Protein AF-A0A848FJ81-F1 (afdb_monomer_lite)

Secondary structure (DSSP, 8-state):
----------------------PPPPPPPPPEEEEEEEEE-TT-S--TT-----EEEEEEEES-SHHHHHS-HHHHHHHHHHHHGGGEEEEEEEEEPTT-EEEEEEEEPTT--EEEEEE--S--TT-B-EEEEE--TT-EEEEEEEEETTEEEEEEEEPPPPP-----

pLDDT: mean 89.61, std 16.48, range [40.06, 98.88]

Radius of gyration: 30.23 Å; chains: 1; bounding box: 93×39×97 Å

Structure (mmCIF, N/CA/C/O backbone):
data_AF-A0A848FJ81-F1
#
_entry.id   AF-A0A848FJ81-F1
#
loop_
_atom_site.group_PDB
_atom_site.id
_atom_site.type_symbol
_atom_site.label_atom_id
_atom_site.label_alt_id
_atom_site.label_comp_id
_atom_site.label_asym_id
_atom_site.label_entity_id
_atom_site.label_seq_id
_atom_site.pdbx_PDB_ins_code
_atom_site.Cartn_x
_atom_site.Cartn_y
_atom_site.Cartn_z
_atom_site.occupancy
_atom_site.B_iso_or_equiv
_atom_site.auth_seq_id
_atom_site.auth_comp_id
_atom_site.auth_asym_id
_atom_site.auth_atom_id
_atom_site.pdbx_PDB_model_num
ATOM 1 N N . MET A 1 1 ? -76.712 3.991 75.801 1.00 41.59 1 MET A N 1
ATOM 2 C CA . MET A 1 1 ? -75.840 2.800 75.760 1.00 41.59 1 MET A CA 1
ATOM 3 C C . MET A 1 1 ? -74.974 2.909 74.513 1.00 41.59 1 MET A C 1
ATOM 5 O O . MET A 1 1 ? -75.552 2.999 73.444 1.00 41.59 1 MET A O 1
ATOM 9 N N . VAL A 1 2 ? -73.646 2.978 74.722 1.00 42.09 2 VAL A N 1
ATOM 10 C CA . VAL A 1 2 ? -72.499 2.704 73.810 1.00 42.09 2 VAL A CA 1
ATOM 11 C C . VAL A 1 2 ? -72.537 3.304 72.388 1.00 42.09 2 VAL A C 1
ATOM 13 O O . VAL A 1 2 ? -73.340 2.892 71.569 1.00 42.09 2 VAL A O 1
ATOM 16 N N . SER A 1 3 ? -71.797 4.376 72.069 1.00 47.94 3 SER A N 1
ATOM 17 C CA . SER A 1 3 ? -70.325 4.564 71.957 1.00 47.94 3 SER A CA 1
ATOM 18 C C . SER A 1 3 ? -69.670 3.893 70.742 1.00 47.94 3 SER A C 1
ATOM 20 O O . SER A 1 3 ? -69.870 2.703 70.523 1.00 47.94 3 SER A O 1
ATOM 22 N N . ASN A 1 4 ? -68.809 4.690 70.080 1.00 40.06 4 ASN A N 1
ATOM 23 C CA . ASN A 1 4 ? -67.624 4.396 69.240 1.00 40.06 4 ASN A CA 1
ATOM 24 C C . ASN A 1 4 ? -67.775 5.021 67.835 1.00 40.06 4 ASN A C 1
ATOM 26 O O . ASN A 1 4 ? -68.675 4.655 67.096 1.00 40.06 4 ASN A O 1
ATOM 30 N N . GLY A 1 5 ? -67.000 6.013 67.385 1.00 52.31 5 GLY A N 1
ATOM 31 C CA . GLY A 1 5 ? -65.623 6.390 67.711 1.00 52.31 5 GLY A CA 1
ATOM 32 C C . GLY A 1 5 ? -64.697 5.848 66.620 1.00 52.31 5 GLY A C 1
ATOM 33 O O . GLY A 1 5 ? -64.272 4.703 66.720 1.00 52.31 5 GLY A O 1
ATOM 34 N N . VAL A 1 6 ? -64.405 6.639 65.578 1.00 57.56 6 VAL A N 1
ATOM 35 C CA . VAL A 1 6 ? -63.441 6.267 64.525 1.00 57.56 6 VAL A CA 1
ATOM 36 C C . VAL A 1 6 ? -62.508 7.451 64.260 1.00 57.56 6 VAL A C 1
ATOM 38 O O . VAL A 1 6 ? -62.955 8.549 63.940 1.00 57.56 6 VAL A O 1
ATOM 41 N N . ALA A 1 7 ? -61.216 7.223 64.492 1.00 54.00 7 ALA A N 1
ATOM 42 C CA . ALA A 1 7 ? -60.127 8.197 64.441 1.00 54.00 7 ALA A CA 1
ATOM 43 C C . ALA A 1 7 ? -59.659 8.498 62.998 1.00 54.00 7 ALA A C 1
ATOM 45 O O . ALA A 1 7 ? -59.859 7.664 62.112 1.00 54.00 7 ALA A O 1
ATOM 46 N N . PRO A 1 8 ? -58.988 9.640 62.743 1.00 52.38 8 PRO A N 1
ATOM 47 C CA . PRO A 1 8 ? -58.423 9.941 61.434 1.00 52.38 8 PRO A CA 1
ATOM 48 C C . PRO A 1 8 ? -57.070 9.234 61.258 1.00 52.38 8 PRO A C 1
ATOM 50 O O . PRO A 1 8 ? -56.185 9.324 62.108 1.00 52.38 8 PRO A O 1
ATOM 53 N N . VAL A 1 9 ? -56.896 8.534 60.138 1.00 54.88 9 VAL A N 1
ATOM 54 C CA . VAL A 1 9 ? -55.617 7.928 59.747 1.00 54.88 9 VAL A CA 1
ATOM 55 C C . VAL A 1 9 ? -54.762 9.004 59.077 1.00 54.88 9 VAL A C 1
ATOM 57 O O . VAL A 1 9 ? -55.069 9.458 57.977 1.00 54.88 9 VAL A O 1
ATOM 60 N N . VAL A 1 10 ? -53.688 9.428 59.743 1.00 53.62 10 VAL A N 1
ATOM 61 C CA . VAL A 1 10 ? -52.668 10.314 59.168 1.00 53.62 10 VAL A CA 1
ATOM 62 C C . VAL A 1 10 ? -51.698 9.461 58.349 1.00 53.62 10 VAL A C 1
ATOM 64 O O . VAL A 1 10 ? -50.900 8.707 58.902 1.00 53.62 10 VAL A O 1
ATOM 67 N N . ALA A 1 11 ? -51.775 9.566 57.022 1.00 54.94 11 ALA A N 1
ATOM 68 C CA . ALA A 1 11 ? -50.852 8.908 56.103 1.00 54.94 11 ALA A CA 1
ATOM 69 C C . ALA A 1 11 ? -49.556 9.730 55.970 1.00 54.94 11 ALA A C 1
ATOM 71 O O . ALA A 1 11 ? -49.509 10.741 55.270 1.00 54.94 11 ALA A O 1
ATOM 72 N N . VAL A 1 12 ? -48.490 9.298 56.647 1.00 55.59 12 VAL A N 1
ATOM 73 C CA . VAL A 1 12 ? -47.144 9.866 56.488 1.00 55.59 12 VAL A CA 1
ATOM 74 C C . VAL A 1 12 ? -46.527 9.306 55.206 1.00 55.59 12 VAL A C 1
ATOM 76 O O . VAL A 1 12 ? -46.153 8.138 55.138 1.00 55.59 12 VAL A O 1
ATOM 79 N N . SER A 1 13 ? -46.437 10.142 54.172 1.00 58.56 13 SER A N 1
ATOM 80 C CA . SER A 1 13 ? -45.764 9.807 52.913 1.00 58.56 13 SER A CA 1
ATOM 81 C C . SER A 1 13 ? -44.261 10.060 53.051 1.00 58.56 13 SER A C 1
ATOM 83 O O . SER A 1 13 ? -43.814 11.205 53.045 1.00 58.56 13 SER A O 1
ATOM 85 N N . VAL A 1 14 ? -43.474 8.993 53.194 1.00 63.22 14 VAL A N 1
ATOM 86 C CA . VAL A 1 14 ? -42.006 9.052 53.161 1.00 63.22 14 VAL A CA 1
ATOM 87 C C . VAL A 1 14 ? -41.561 9.132 51.701 1.00 63.22 14 VAL A C 1
ATOM 89 O O . VAL A 1 14 ? -41.578 8.138 50.977 1.00 63.22 14 VAL A O 1
ATOM 92 N N . ALA A 1 15 ? -41.172 10.325 51.255 1.00 60.47 15 ALA A N 1
ATOM 93 C CA . ALA A 1 15 ? -40.542 10.519 49.955 1.00 60.47 15 ALA A CA 1
ATOM 94 C C . ALA A 1 15 ? -39.084 10.029 50.011 1.00 60.47 15 ALA A C 1
ATOM 96 O O . ALA A 1 15 ? -38.191 10.746 50.463 1.00 60.47 15 ALA A O 1
ATOM 97 N N . LEU A 1 16 ? -38.838 8.794 49.559 1.00 63.28 16 LEU A N 1
ATOM 98 C CA . LEU A 1 16 ? -37.487 8.305 49.281 1.00 63.28 16 LEU A CA 1
ATOM 99 C C . LEU A 1 16 ? -36.920 9.048 48.063 1.00 63.28 16 LEU A C 1
ATOM 101 O O . LEU A 1 16 ? -37.220 8.719 46.917 1.00 63.28 16 LEU A O 1
ATOM 105 N N . ALA A 1 17 ? -36.081 10.052 48.313 1.00 61.44 17 ALA A N 1
ATOM 106 C CA . ALA A 1 17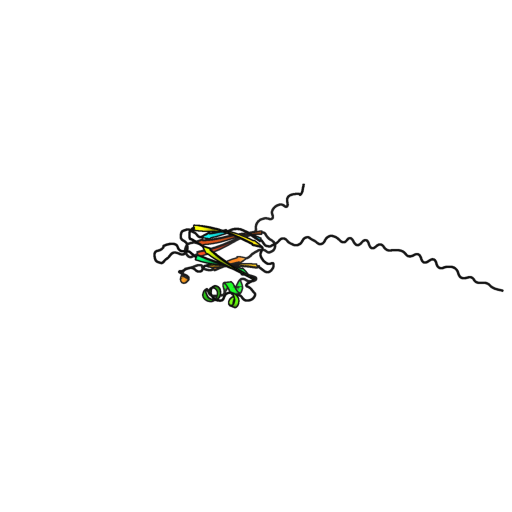 ? -35.260 10.673 47.283 1.00 61.44 17 ALA A CA 1
ATOM 107 C C . ALA A 1 17 ? -34.131 9.706 46.883 1.00 61.44 17 ALA A C 1
ATOM 109 O O . ALA A 1 17 ? -33.077 9.653 47.517 1.00 61.44 17 ALA A O 1
ATOM 110 N N . LEU A 1 18 ? -34.356 8.923 45.825 1.00 61.88 18 LEU A N 1
ATOM 111 C CA . LEU A 1 18 ? -33.303 8.173 45.141 1.00 61.88 18 LEU A CA 1
ATOM 112 C C . LEU A 1 18 ? -32.391 9.171 44.414 1.00 61.88 18 LEU A C 1
ATOM 114 O O . LEU A 1 18 ? -32.620 9.528 43.260 1.00 61.88 18 LEU A O 1
ATOM 118 N N . GLY A 1 19 ? -31.357 9.642 45.110 1.00 59.38 19 GLY A N 1
ATOM 119 C CA . GLY A 1 19 ? -30.231 10.355 44.513 1.00 59.38 19 GLY A CA 1
ATOM 120 C C . GLY A 1 19 ? -29.425 9.409 43.628 1.00 59.38 19 GLY A C 1
ATOM 121 O O . GLY A 1 19 ? -28.415 8.856 44.053 1.00 59.38 19 GLY A O 1
ATOM 122 N N . GLY A 1 20 ? -29.892 9.187 42.400 1.00 60.50 20 GLY A N 1
ATOM 123 C CA . GLY A 1 20 ? -29.128 8.494 41.374 1.00 60.50 20 GLY A CA 1
ATOM 124 C C . GLY A 1 20 ? -27.954 9.366 40.945 1.00 60.50 20 GLY A C 1
ATOM 125 O O . GLY A 1 20 ? -28.136 10.344 40.222 1.00 60.50 20 GLY A O 1
ATOM 126 N N . CYS A 1 21 ? -26.745 9.020 41.384 1.00 66.62 21 CYS A N 1
ATOM 127 C CA . CYS A 1 21 ? -25.511 9.574 40.840 1.00 66.62 21 CYS A CA 1
ATOM 128 C C . CYS A 1 21 ? -25.388 9.150 39.371 1.00 66.62 21 CYS A C 1
ATOM 130 O O . CYS A 1 21 ? -24.780 8.128 39.057 1.00 66.62 21 CYS A O 1
ATOM 132 N N . ALA A 1 22 ? -25.976 9.920 38.458 1.00 65.69 22 ALA A N 1
ATOM 133 C CA . ALA A 1 22 ? -25.704 9.798 37.035 1.00 65.69 22 ALA A CA 1
ATOM 134 C C . ALA A 1 22 ? -24.265 10.279 36.780 1.00 65.69 22 ALA A C 1
ATOM 136 O O . ALA A 1 22 ? -24.016 11.451 36.492 1.00 65.69 22 ALA A O 1
ATOM 137 N N . GLY A 1 23 ? -23.291 9.383 36.959 1.00 71.44 23 GLY A N 1
ATOM 138 C CA . GLY A 1 23 ? -21.917 9.612 36.524 1.00 71.44 23 GLY A CA 1
ATOM 139 C C . GLY A 1 23 ? -21.899 9.864 35.017 1.00 71.44 23 GLY A C 1
ATOM 140 O O . GLY A 1 23 ? -22.584 9.169 34.265 1.00 71.44 23 GLY A O 1
ATOM 141 N N . LYS A 1 24 ? -21.147 10.877 34.567 1.00 74.75 24 LYS A N 1
ATOM 142 C CA . LYS A 1 24 ? -20.998 11.160 33.131 1.00 74.75 24 LYS A CA 1
ATOM 143 C C . LYS A 1 24 ? -20.503 9.895 32.414 1.00 74.75 24 LYS A C 1
ATOM 145 O O . LYS A 1 24 ? -19.561 9.276 32.916 1.00 74.75 24 LYS A O 1
ATOM 150 N N . PRO A 1 25 ? -21.094 9.523 31.263 1.00 81.44 25 PRO A N 1
ATOM 151 C CA . PRO A 1 25 ? -20.594 8.401 30.484 1.00 81.44 25 PRO A CA 1
ATOM 152 C C . PRO A 1 25 ? -19.115 8.629 30.135 1.00 81.44 25 PRO A C 1
ATOM 154 O O . PRO A 1 25 ? -18.699 9.783 29.961 1.00 81.44 25 PRO A O 1
ATOM 157 N N . PRO A 1 26 ? -18.308 7.554 30.068 1.00 82.12 26 PRO A N 1
ATOM 158 C CA . PRO A 1 26 ? -16.903 7.674 29.718 1.00 82.12 26 PRO A CA 1
ATOM 159 C C . PRO A 1 26 ? -16.760 8.346 28.344 1.00 82.12 26 PRO A C 1
ATOM 161 O O . PRO A 1 26 ? -17.620 8.161 27.476 1.00 82.12 26 PRO A O 1
ATOM 164 N N . PRO A 1 27 ? -15.698 9.145 28.135 1.00 87.12 27 PRO A N 1
ATOM 165 C CA . PRO A 1 27 ? -15.457 9.756 26.839 1.00 87.12 27 PRO A CA 1
ATOM 166 C C . PRO A 1 27 ? -15.305 8.666 25.765 1.00 87.12 27 PRO A C 1
ATOM 168 O O . PRO A 1 27 ? -14.799 7.579 26.066 1.00 87.12 27 PRO A O 1
ATOM 171 N N . PRO A 1 28 ? -15.725 8.940 24.518 1.00 88.19 28 PRO A N 1
ATOM 172 C CA . PRO A 1 28 ? -15.538 8.003 23.422 1.00 88.19 28 PRO A CA 1
ATOM 173 C C . PRO A 1 28 ? -14.044 7.708 23.224 1.00 88.19 28 PRO A C 1
ATOM 175 O O . PRO A 1 28 ? -13.200 8.567 23.513 1.00 88.19 28 PRO A O 1
ATOM 178 N N . PRO A 1 29 ? -13.697 6.506 22.736 1.00 90.06 29 PRO A N 1
ATOM 179 C CA . PRO A 1 29 ? -12.311 6.172 22.474 1.00 90.06 29 PRO A CA 1
ATOM 180 C C . PRO A 1 29 ? -11.739 7.098 21.384 1.00 90.06 29 PRO A C 1
ATOM 182 O O . PRO A 1 29 ? -12.481 7.565 20.514 1.00 90.06 29 PRO A O 1
ATOM 185 N N . PRO A 1 30 ? -10.426 7.374 21.410 1.00 93.44 30 PRO A N 1
ATOM 186 C CA . PRO A 1 30 ? -9.787 8.186 20.381 1.00 93.44 30 PRO A CA 1
ATOM 187 C C . PRO A 1 30 ? -9.911 7.531 18.994 1.00 93.44 30 PRO A C 1
ATOM 189 O O . PRO A 1 30 ? -10.075 6.311 18.901 1.00 93.44 30 PRO A O 1
ATOM 192 N N . PRO A 1 31 ? -9.826 8.311 17.905 1.00 95.88 31 PRO A N 1
ATOM 193 C CA . PRO A 1 31 ? -9.850 7.769 16.551 1.00 95.88 31 PRO A CA 1
ATOM 194 C C . PRO A 1 31 ? -8.583 6.962 16.230 1.00 95.88 31 PRO A C 1
ATOM 196 O O . PRO A 1 31 ? -7.529 7.154 16.838 1.00 95.88 31 PRO A O 1
ATOM 199 N N . THR A 1 32 ? -8.677 6.086 15.230 1.00 97.81 32 THR A N 1
ATOM 200 C CA . THR A 1 32 ? -7.506 5.478 14.583 1.00 97.81 32 THR A CA 1
ATOM 201 C C . THR A 1 32 ? -6.961 6.459 13.550 1.00 97.81 32 THR A C 1
ATOM 203 O O . THR A 1 32 ? -7.657 6.770 12.585 1.00 97.81 32 THR A O 1
ATOM 206 N N . LEU A 1 33 ? -5.737 6.951 13.735 1.00 97.62 33 LEU A N 1
ATOM 207 C CA . LEU A 1 33 ? -5.132 7.956 12.860 1.00 97.62 33 LEU A CA 1
ATOM 208 C C . LEU A 1 33 ? -3.850 7.412 12.225 1.00 97.62 33 LEU A C 1
ATOM 210 O O . LEU A 1 33 ? -2.922 7.017 12.927 1.00 97.62 33 LEU A O 1
ATOM 214 N N . VAL A 1 34 ? -3.779 7.443 10.900 1.00 97.62 34 VAL A N 1
ATOM 215 C CA . VAL A 1 34 ? -2.555 7.212 10.131 1.00 97.62 34 VAL A CA 1
ATOM 216 C C . VAL A 1 34 ? -1.986 8.559 9.716 1.00 97.62 34 VAL A C 1
ATOM 218 O O . VAL A 1 34 ? -2.679 9.351 9.088 1.00 97.62 34 VAL A O 1
ATOM 221 N N . VAL A 1 35 ? -0.723 8.799 10.047 1.00 97.69 35 VAL A N 1
ATOM 222 C CA . VAL A 1 35 ? 0.070 9.959 9.618 1.00 97.69 35 VAL A CA 1
ATOM 223 C C . VAL A 1 35 ? 1.373 9.470 8.991 1.00 97.69 35 VAL A C 1
ATOM 225 O O . VAL A 1 35 ? 1.837 8.391 9.338 1.00 97.69 35 VAL A O 1
ATOM 228 N N . GLY A 1 36 ? 1.976 10.220 8.072 1.00 97.19 36 GLY A N 1
ATOM 229 C CA . GLY A 1 36 ? 3.308 9.909 7.548 1.00 97.19 36 GLY A CA 1
ATOM 230 C C . GLY A 1 36 ? 3.490 10.285 6.083 1.00 97.19 36 GLY A C 1
ATOM 231 O O . GLY A 1 36 ? 3.086 11.376 5.681 1.00 97.19 36 GLY A O 1
ATOM 232 N N . SER A 1 37 ? 4.112 9.412 5.283 1.00 98.19 37 SER A N 1
ATOM 233 C CA . SER A 1 37 ? 4.503 9.730 3.902 1.00 98.19 37 SER A CA 1
ATOM 234 C C . SER A 1 37 ? 4.389 8.569 2.908 1.00 98.19 37 SER A C 1
ATOM 236 O O . SER A 1 37 ? 4.547 7.393 3.243 1.00 98.19 37 SER A O 1
ATOM 238 N N . ILE A 1 38 ? 4.161 8.937 1.645 1.00 98.56 38 ILE A N 1
ATOM 239 C CA . ILE A 1 38 ? 4.320 8.094 0.459 1.00 98.56 38 ILE A CA 1
ATOM 240 C C . ILE A 1 38 ? 5.497 8.646 -0.346 1.00 98.56 38 ILE A C 1
ATOM 242 O O . ILE A 1 38 ? 5.477 9.798 -0.781 1.00 98.56 38 ILE A O 1
ATOM 246 N N . GLU A 1 39 ? 6.523 7.829 -0.542 1.00 98.75 39 GLU A N 1
ATOM 247 C CA . GLU A 1 39 ? 7.827 8.239 -1.054 1.00 98.75 39 GLU A CA 1
ATOM 248 C C . GLU A 1 39 ? 8.243 7.403 -2.262 1.00 98.75 39 GLU A C 1
ATOM 250 O O . GLU A 1 39 ? 8.121 6.178 -2.275 1.00 98.75 39 GLU A O 1
ATOM 255 N N . ALA A 1 40 ? 8.799 8.075 -3.261 1.00 98.81 40 ALA A N 1
ATOM 256 C CA . ALA A 1 40 ? 9.385 7.477 -4.444 1.00 98.81 40 ALA A CA 1
ATOM 257 C C . ALA A 1 40 ? 10.876 7.803 -4.508 1.00 98.81 40 ALA A C 1
ATOM 259 O O . ALA A 1 40 ? 11.270 8.969 -4.510 1.00 98.81 40 ALA A O 1
ATOM 260 N N . ALA A 1 41 ? 11.714 6.778 -4.630 1.00 98.81 41 ALA A N 1
ATOM 261 C CA . ALA A 1 41 ? 13.130 6.974 -4.902 1.00 98.81 41 ALA A CA 1
ATOM 262 C C . ALA A 1 41 ? 13.356 7.532 -6.320 1.00 98.81 41 ALA A C 1
ATOM 264 O O . ALA A 1 41 ? 12.491 7.463 -7.198 1.00 98.81 41 ALA A O 1
ATOM 265 N N . ALA A 1 42 ? 14.540 8.095 -6.560 1.00 98.62 42 ALA A N 1
ATOM 266 C CA . ALA A 1 42 ? 14.898 8.663 -7.860 1.00 98.62 42 ALA A CA 1
ATOM 267 C C . ALA A 1 42 ? 15.017 7.603 -8.973 1.00 98.62 42 ALA A C 1
ATOM 269 O O . ALA A 1 42 ? 14.864 7.929 -10.145 1.00 98.62 42 ALA A O 1
ATOM 270 N N . ASP A 1 43 ? 15.264 6.340 -8.616 1.00 98.56 43 ASP A N 1
ATOM 271 C CA . ASP A 1 43 ? 15.414 5.205 -9.534 1.00 98.56 43 ASP A CA 1
ATOM 272 C C . ASP A 1 43 ? 14.102 4.433 -9.782 1.00 98.56 43 ASP A C 1
ATOM 274 O O . ASP A 1 43 ? 14.123 3.338 -10.347 1.00 98.56 43 ASP A O 1
ATOM 278 N N . LEU A 1 44 ? 12.964 4.989 -9.351 1.00 98.81 44 LEU A N 1
ATOM 279 C CA . LEU A 1 44 ? 11.649 4.353 -9.393 1.00 98.81 44 LEU A CA 1
ATOM 280 C C . LEU A 1 44 ? 11.268 3.831 -10.789 1.00 98.81 44 LEU A C 1
ATOM 282 O O . LEU A 1 44 ? 11.383 4.540 -11.791 1.00 98.81 44 LEU A O 1
ATOM 286 N N . ASN A 1 45 ? 10.720 2.611 -10.811 1.00 98.62 45 ASN A N 1
ATOM 287 C CA . ASN A 1 45 ? 10.033 1.974 -11.935 1.00 98.62 45 ASN A CA 1
ATOM 288 C C . ASN A 1 45 ? 10.783 2.148 -13.273 1.00 98.62 45 ASN A C 1
ATOM 290 O O . ASN A 1 45 ? 10.271 2.778 -14.206 1.00 98.62 45 ASN A O 1
ATOM 294 N N . PRO A 1 46 ? 12.028 1.648 -13.378 1.00 98.44 46 PRO A N 1
ATOM 295 C CA . PRO A 1 46 ? 12.862 1.906 -14.538 1.00 98.44 46 PRO A CA 1
ATOM 296 C C . PRO A 1 46 ? 12.305 1.269 -15.822 1.00 98.44 46 PRO A C 1
ATOM 298 O O . PRO A 1 46 ? 11.747 0.167 -15.844 1.00 98.44 46 PRO A O 1
ATOM 301 N N . SER A 1 47 ? 12.499 1.968 -16.939 1.00 95.81 47 SER A N 1
ATOM 302 C CA . SER A 1 47 ? 12.278 1.457 -18.296 1.00 95.81 47 SER A CA 1
ATOM 303 C C . SER A 1 47 ? 13.315 0.390 -18.695 1.00 95.81 47 SER A C 1
ATOM 305 O O . SER A 1 47 ? 14.273 0.154 -17.961 1.00 95.81 47 SER A O 1
ATOM 307 N N . ILE A 1 48 ? 13.152 -0.261 -19.860 1.00 93.75 48 ILE A N 1
ATOM 308 C CA . ILE A 1 48 ? 14.133 -1.250 -20.365 1.00 93.75 48 ILE A CA 1
ATOM 309 C C . ILE A 1 48 ? 15.512 -0.593 -20.530 1.00 93.75 48 ILE A C 1
ATOM 311 O O . ILE A 1 48 ? 16.529 -1.208 -20.236 1.00 93.75 48 ILE A O 1
ATOM 315 N N . SER A 1 49 ? 15.549 0.693 -20.893 1.00 95.62 49 SER A N 1
ATOM 316 C CA . SER A 1 49 ? 16.771 1.501 -20.958 1.00 95.62 49 SER A CA 1
ATOM 317 C C . SER A 1 49 ? 17.194 2.104 -19.610 1.00 95.62 49 SER A C 1
ATOM 319 O O . SER A 1 49 ? 17.979 3.046 -19.577 1.00 95.62 49 SER A O 1
ATOM 321 N N . ARG A 1 50 ? 16.671 1.595 -18.484 1.00 95.19 50 ARG A N 1
ATOM 322 C CA . ARG A 1 50 ? 16.971 2.021 -17.102 1.00 95.19 50 ARG A CA 1
ATOM 323 C C . ARG A 1 50 ? 16.559 3.453 -16.739 1.00 95.19 50 ARG A C 1
ATOM 325 O O . ARG A 1 50 ? 16.832 3.893 -15.627 1.00 95.19 50 ARG A O 1
ATOM 332 N N . ARG A 1 51 ? 15.839 4.168 -17.612 1.00 98.06 51 ARG A N 1
ATOM 333 C CA . ARG A 1 51 ? 15.273 5.491 -17.289 1.00 98.06 51 ARG A CA 1
ATOM 334 C C . ARG A 1 51 ? 14.147 5.363 -16.245 1.00 98.06 51 ARG A C 1
ATOM 336 O O . ARG A 1 51 ? 13.192 4.641 -16.551 1.00 98.06 51 ARG A O 1
ATOM 343 N N . PRO A 1 52 ? 14.199 6.062 -15.094 1.00 98.50 52 PRO A N 1
ATOM 344 C CA . PRO A 1 52 ? 13.118 6.078 -14.102 1.00 98.50 52 PRO A CA 1
ATOM 345 C C . PRO A 1 52 ? 11.789 6.556 -14.697 1.00 98.50 52 PRO A C 1
ATOM 347 O O . PRO A 1 52 ? 11.778 7.388 -15.609 1.00 98.50 52 PRO A O 1
ATOM 350 N N . SER A 1 53 ? 10.669 6.021 -14.210 1.00 98.62 53 SER A N 1
ATOM 351 C CA . SER A 1 53 ? 9.325 6.346 -14.710 1.00 98.62 53 SER A CA 1
ATOM 352 C C . SER A 1 53 ? 8.311 6.477 -13.566 1.00 98.62 53 SER A C 1
ATOM 354 O O . SER A 1 53 ? 8.532 5.929 -12.487 1.00 98.62 53 SER A O 1
ATOM 356 N N . PRO A 1 54 ? 7.190 7.193 -13.766 1.00 98.44 54 PRO A N 1
ATOM 357 C CA . PRO A 1 54 ? 6.133 7.263 -12.764 1.00 98.44 54 PRO A CA 1
ATOM 358 C C . PRO A 1 54 ? 5.550 5.890 -12.402 1.00 98.44 54 PRO A C 1
ATOM 360 O O . PRO A 1 54 ? 5.556 4.966 -13.220 1.00 98.44 54 PRO A O 1
ATOM 363 N N . LEU A 1 55 ? 5.014 5.768 -11.188 1.00 98.75 55 LEU A N 1
ATOM 364 C CA . LEU A 1 55 ? 4.320 4.575 -10.696 1.00 98.75 55 LEU A CA 1
ATOM 365 C C . LEU A 1 55 ? 2.923 4.955 -10.198 1.00 98.75 55 LEU A C 1
ATOM 367 O O . LEU A 1 55 ? 2.788 5.871 -9.387 1.00 98.75 55 LEU A O 1
ATOM 371 N N . LEU A 1 56 ? 1.896 4.227 -10.642 1.00 98.62 56 LEU A N 1
ATOM 372 C CA . LEU A 1 56 ? 0.585 4.265 -9.995 1.00 98.62 56 LEU A CA 1
ATOM 373 C C . LEU A 1 56 ? 0.631 3.375 -8.751 1.00 98.62 56 LEU A C 1
ATOM 375 O O . LEU A 1 56 ? 0.953 2.190 -8.841 1.00 98.62 56 LEU A O 1
ATOM 379 N N . VAL A 1 57 ? 0.302 3.954 -7.602 1.00 98.56 57 VAL A N 1
ATOM 380 C CA . VAL A 1 57 ? 0.204 3.274 -6.312 1.00 98.56 57 VAL A CA 1
ATOM 381 C C . VAL A 1 57 ? -1.228 3.379 -5.805 1.00 98.56 57 VAL A C 1
ATOM 383 O O . VAL A 1 57 ? -1.788 4.468 -5.758 1.00 98.56 57 VAL A O 1
ATOM 386 N N . ARG A 1 58 ? -1.818 2.255 -5.405 1.00 98.50 58 ARG A N 1
ATOM 387 C CA . ARG A 1 58 ? -3.105 2.204 -4.709 1.00 98.50 58 ARG A CA 1
ATOM 388 C C . ARG A 1 58 ? -2.882 1.906 -3.242 1.00 98.50 58 ARG A C 1
ATOM 390 O O . ARG A 1 58 ? -2.150 0.971 -2.922 1.00 98.50 58 ARG A O 1
ATOM 397 N N . VAL A 1 59 ? -3.538 2.668 -2.379 1.00 98.50 59 VAL A N 1
ATOM 398 C CA . VAL A 1 59 ? -3.610 2.413 -0.939 1.00 98.50 59 VAL A CA 1
ATOM 399 C C . VAL A 1 59 ? -5.031 1.967 -0.621 1.00 98.50 59 VAL A C 1
ATOM 401 O O . VAL A 1 59 ? -5.990 2.621 -1.026 1.00 98.50 59 VAL A O 1
ATOM 404 N N . TYR A 1 60 ? -5.156 0.843 0.073 1.00 98.75 60 TYR A N 1
ATOM 405 C CA . TYR A 1 60 ? -6.418 0.215 0.438 1.00 98.75 60 TYR A CA 1
ATOM 406 C C . TYR A 1 60 ? -6.573 0.218 1.951 1.00 98.75 60 TYR A C 1
ATOM 408 O O . TYR A 1 60 ? -5.664 -0.195 2.670 1.00 98.75 60 TYR A O 1
ATOM 416 N N . GLU A 1 61 ? -7.748 0.608 2.421 1.00 98.75 61 GLU A N 1
ATOM 417 C CA . GLU A 1 61 ? -8.182 0.400 3.796 1.00 98.75 61 GLU A CA 1
ATOM 418 C C . GLU A 1 61 ? -8.991 -0.894 3.853 1.00 98.75 61 GLU A C 1
ATOM 420 O O . GLU A 1 61 ? -9.987 -1.045 3.138 1.00 98.75 61 GLU A O 1
ATOM 425 N N . LEU A 1 62 ? -8.540 -1.846 4.669 1.00 98.88 62 LEU A N 1
ATOM 426 C CA . LEU A 1 62 ? -9.039 -3.217 4.650 1.00 98.88 62 LEU A CA 1
ATOM 427 C C . LEU A 1 62 ? -9.493 -3.682 6.038 1.00 98.88 62 LEU A C 1
ATOM 429 O O . LEU A 1 62 ? -8.813 -3.445 7.044 1.00 98.88 62 LEU A O 1
ATOM 433 N N . LYS A 1 63 ? -10.607 -4.421 6.089 1.00 98.81 63 LYS A N 1
ATOM 434 C CA . LYS A 1 6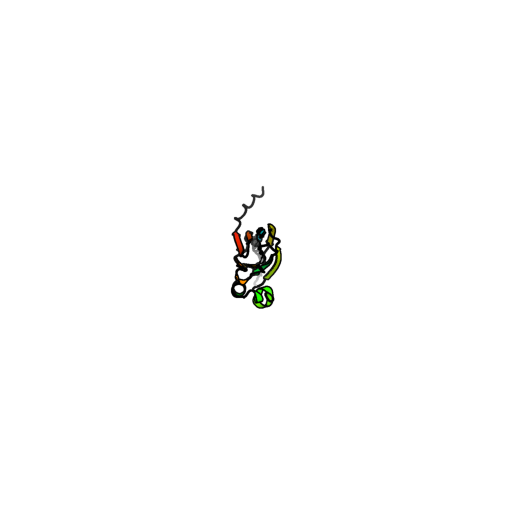3 ? -11.047 -5.156 7.292 1.00 98.81 63 LYS A CA 1
ATOM 435 C C . LYS A 1 63 ? -10.196 -6.403 7.530 1.00 98.81 63 LYS A C 1
ATOM 437 O O . LYS A 1 63 ? -9.832 -6.696 8.664 1.00 98.81 63 LYS A O 1
ATOM 442 N N . SER A 1 64 ? -9.850 -7.106 6.453 1.00 98.75 64 SER A N 1
ATOM 443 C CA . SER A 1 64 ? -8.984 -8.286 6.445 1.00 98.75 64 SER A CA 1
ATOM 444 C C . SER A 1 64 ? -7.996 -8.211 5.285 1.00 98.75 64 SER A C 1
ATOM 446 O O . SER A 1 64 ? -8.308 -7.699 4.214 1.00 98.75 64 SER A O 1
ATOM 448 N N . ALA A 1 65 ? -6.792 -8.743 5.491 1.00 98.62 65 ALA A N 1
ATOM 449 C CA . ALA A 1 65 ? -5.757 -8.804 4.464 1.00 98.62 65 ALA A CA 1
ATOM 450 C C . ALA A 1 65 ? -5.796 -10.093 3.624 1.00 98.62 65 ALA A C 1
ATOM 452 O O . ALA A 1 65 ? -5.029 -10.217 2.672 1.00 98.62 65 ALA A O 1
ATOM 453 N N . THR A 1 66 ? -6.640 -11.071 3.971 1.00 98.62 66 THR A N 1
ATOM 454 C CA . THR A 1 66 ? -6.575 -12.422 3.387 1.00 98.62 66 THR A CA 1
ATOM 455 C C . THR A 1 66 ? -6.839 -12.430 1.884 1.00 98.62 66 THR A C 1
ATOM 457 O O . THR A 1 66 ? -5.989 -12.904 1.134 1.00 98.62 66 THR A O 1
ATOM 460 N N . ALA A 1 67 ? -7.968 -11.873 1.430 1.00 98.62 67 ALA A N 1
ATOM 461 C CA . ALA A 1 67 ? -8.281 -11.801 -0.001 1.00 98.62 67 ALA A CA 1
ATOM 462 C C . ALA A 1 67 ? -7.216 -10.989 -0.756 1.00 98.62 67 ALA A C 1
ATOM 464 O O . ALA A 1 67 ? -6.671 -11.44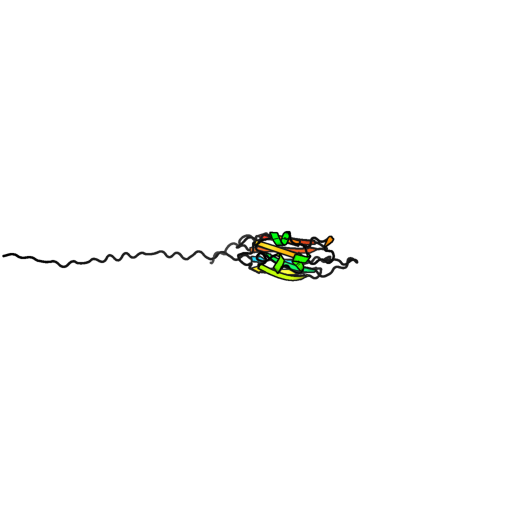3 -1.756 1.00 98.62 67 ALA A O 1
ATOM 465 N N . PHE A 1 68 ? -6.813 -9.845 -0.197 1.00 98.81 68 PHE A N 1
ATOM 466 C CA . PHE A 1 68 ? -5.782 -8.991 -0.782 1.00 98.81 68 PHE A CA 1
ATOM 467 C C . PHE A 1 68 ? -4.428 -9.692 -0.955 1.00 98.81 68 PHE A C 1
ATOM 469 O O . PHE A 1 68 ? -3.749 -9.468 -1.954 1.00 98.81 68 PHE A O 1
ATOM 476 N N . ASN A 1 69 ? -4.026 -10.544 -0.009 1.00 98.62 69 ASN A N 1
ATOM 477 C CA . ASN A 1 69 ? -2.779 -11.309 -0.078 1.00 98.62 69 ASN A CA 1
ATOM 478 C C . ASN A 1 69 ? -2.856 -12.508 -1.032 1.00 98.62 69 ASN A C 1
ATOM 480 O O . ASN A 1 69 ? -1.836 -12.896 -1.601 1.00 98.62 69 ASN A O 1
ATOM 484 N N . ASN A 1 70 ? -4.039 -13.087 -1.216 1.00 98.44 70 ASN A N 1
ATOM 485 C CA . ASN A 1 70 ? -4.222 -14.266 -2.061 1.00 98.44 70 ASN A CA 1
ATOM 486 C C . ASN A 1 70 ? -4.502 -13.913 -3.527 1.00 98.44 70 ASN A C 1
ATOM 488 O O . ASN A 1 70 ? -4.198 -14.712 -4.407 1.00 98.44 70 ASN A O 1
ATOM 492 N N . ALA A 1 71 ? -5.043 -12.723 -3.786 1.00 98.56 71 ALA A N 1
ATOM 493 C CA . ALA A 1 71 ? -5.356 -12.254 -5.126 1.00 98.56 71 ALA A CA 1
ATOM 494 C C . ALA A 1 71 ? -4.101 -12.089 -5.997 1.00 98.56 71 ALA A C 1
ATOM 496 O O . ALA A 1 71 ? -3.029 -11.695 -5.517 1.00 98.56 71 ALA A O 1
ATOM 497 N N . ASP A 1 72 ? -4.251 -12.330 -7.297 1.00 98.44 72 ASP A N 1
ATOM 498 C CA . ASP A 1 72 ? -3.245 -11.948 -8.281 1.00 98.44 72 ASP A CA 1
ATOM 499 C C . ASP A 1 72 ? -3.295 -10.436 -8.588 1.00 98.44 72 ASP A C 1
ATOM 501 O O . ASP A 1 72 ? -4.190 -9.699 -8.156 1.00 98.44 72 ASP A O 1
ATOM 505 N N . PHE A 1 73 ? -2.297 -9.951 -9.332 1.00 98.19 73 PHE A N 1
ATOM 506 C CA . PHE A 1 73 ? -2.217 -8.537 -9.694 1.00 98.19 73 PHE A CA 1
ATOM 507 C C . PHE A 1 73 ? -3.414 -8.080 -10.538 1.00 98.19 73 PHE A C 1
ATOM 509 O O . PHE A 1 73 ? -3.917 -6.976 -10.340 1.00 98.19 73 PHE A O 1
ATOM 516 N N . VAL A 1 74 ? -3.862 -8.897 -11.494 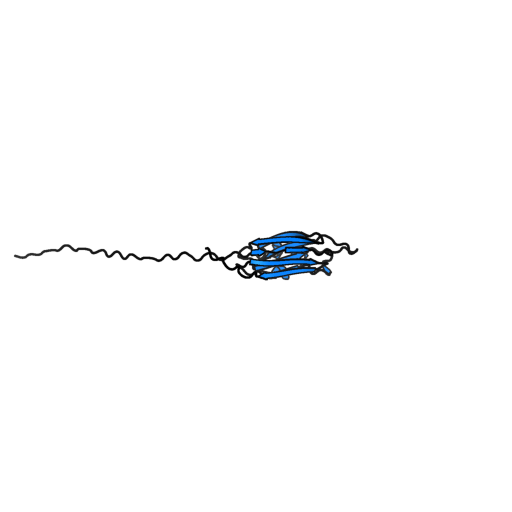1.00 97.62 74 VAL A N 1
ATOM 517 C CA . VAL A 1 74 ? -4.906 -8.516 -12.454 1.00 97.62 74 VAL A CA 1
ATOM 518 C C . VAL A 1 74 ? -6.246 -8.369 -11.743 1.00 97.62 74 VAL A C 1
ATOM 520 O O . VAL A 1 74 ? -6.952 -7.388 -11.991 1.00 97.62 74 VAL A O 1
ATOM 523 N N . SER A 1 75 ? -6.574 -9.284 -10.829 1.00 98.31 75 SER A N 1
ATOM 524 C CA . SER A 1 75 ? -7.754 -9.197 -9.973 1.00 98.31 75 SER A CA 1
ATOM 525 C C . SER A 1 75 ? -7.753 -7.910 -9.155 1.00 98.31 75 SER A C 1
ATOM 527 O O . SER A 1 75 ? -8.719 -7.155 -9.226 1.00 98.31 75 SER A O 1
ATOM 529 N N . LEU A 1 76 ? -6.656 -7.580 -8.466 1.00 98.38 76 LEU A N 1
ATOM 530 C CA . LEU A 1 76 ? -6.581 -6.340 -7.680 1.00 98.38 76 LEU A CA 1
ATOM 531 C C . LEU A 1 76 ? -6.550 -5.073 -8.547 1.00 98.38 76 LEU A C 1
ATOM 533 O O . LEU A 1 76 ? -7.099 -4.041 -8.175 1.00 98.38 76 LEU A O 1
ATOM 537 N N . TYR A 1 77 ? -5.913 -5.107 -9.714 1.00 97.75 77 TYR A N 1
ATOM 538 C CA . TYR A 1 77 ? -5.788 -3.916 -10.551 1.00 97.75 77 TYR A CA 1
ATOM 539 C C . TYR A 1 77 ? -7.078 -3.599 -11.318 1.00 97.75 77 TYR A C 1
ATOM 541 O O . TYR A 1 77 ? -7.473 -2.436 -11.422 1.00 97.75 77 TYR A O 1
ATOM 549 N N . GLN A 1 78 ? -7.765 -4.617 -11.833 1.00 97.38 78 GLN A N 1
ATOM 550 C CA . GLN A 1 78 ? -8.934 -4.423 -12.695 1.00 97.38 78 GLN A CA 1
ATOM 551 C C . GLN A 1 78 ? -10.266 -4.610 -11.963 1.00 97.38 78 GLN A C 1
ATOM 553 O O . GLN A 1 78 ? -11.280 -4.085 -12.418 1.00 97.38 78 GLN A O 1
ATOM 558 N N . ARG A 1 79 ? -10.292 -5.397 -10.879 1.00 97.62 79 ARG A N 1
ATOM 559 C CA . ARG A 1 79 ? -11.522 -5.934 -10.277 1.00 97.62 79 ARG A CA 1
ATOM 560 C C . ARG A 1 79 ? -11.477 -5.973 -8.742 1.00 97.62 79 ARG A C 1
ATOM 562 O O . ARG A 1 79 ? -12.175 -6.786 -8.142 1.00 97.62 79 ARG A O 1
ATOM 569 N N . ASP A 1 80 ? -10.709 -5.090 -8.100 1.00 97.81 80 ASP A N 1
ATOM 570 C CA . ASP A 1 80 ? -10.532 -5.075 -6.636 1.00 97.81 80 ASP A CA 1
ATOM 571 C C . ASP A 1 80 ? -11.841 -5.094 -5.845 1.00 97.81 80 ASP A C 1
ATOM 573 O O . ASP A 1 80 ? -11.942 -5.826 -4.868 1.00 97.81 80 ASP A O 1
ATOM 577 N N . GLN A 1 81 ? -12.865 -4.352 -6.266 1.00 97.94 81 GLN A N 1
ATOM 578 C CA . GLN A 1 81 ? -14.152 -4.354 -5.570 1.00 97.94 81 GLN A CA 1
ATOM 579 C C . GLN A 1 81 ? -14.809 -5.743 -5.540 1.00 97.94 81 GLN A C 1
ATOM 581 O O . GLN A 1 81 ? -15.414 -6.112 -4.534 1.00 97.94 81 GLN A O 1
ATOM 586 N N . ALA A 1 82 ? -14.705 -6.503 -6.632 1.00 98.38 82 ALA A N 1
ATOM 587 C CA . ALA A 1 82 ? -15.245 -7.857 -6.716 1.00 98.38 82 ALA A CA 1
ATOM 588 C C . ALA A 1 82 ? -14.343 -8.872 -5.998 1.00 98.38 82 ALA A C 1
ATOM 590 O O . ALA A 1 82 ? -14.854 -9.770 -5.338 1.00 98.38 82 ALA A O 1
ATOM 591 N N . GLU A 1 83 ? -13.023 -8.703 -6.099 1.00 98.62 83 GLU A N 1
ATOM 592 C CA . GLU A 1 83 ? -12.023 -9.575 -5.470 1.00 98.62 83 GLU A CA 1
ATOM 593 C C . GLU A 1 83 ? -12.029 -9.461 -3.937 1.00 98.62 83 GLU A C 1
ATOM 595 O O . GLU A 1 83 ? -11.947 -10.459 -3.229 1.00 98.62 83 GLU A O 1
ATOM 600 N N . LEU A 1 84 ? -12.134 -8.238 -3.413 1.00 98.75 84 LEU A N 1
ATOM 601 C CA . LEU A 1 84 ? -12.036 -7.949 -1.981 1.00 98.75 84 LEU A CA 1
ATOM 602 C C . LEU A 1 84 ? -13.406 -7.894 -1.295 1.00 98.75 84 LEU A C 1
ATOM 604 O O . LEU A 1 84 ? -13.500 -8.067 -0.081 1.00 98.75 84 LEU A O 1
ATOM 608 N N . GLY A 1 85 ? -14.474 -7.641 -2.055 1.00 98.56 85 GLY A N 1
ATOM 609 C CA . GLY A 1 85 ? -15.843 -7.620 -1.554 1.00 98.56 85 GLY A CA 1
ATOM 610 C C . GLY A 1 85 ? -16.005 -6.732 -0.319 1.00 98.56 85 GLY A C 1
ATOM 611 O O . GLY A 1 85 ? -15.687 -5.545 -0.338 1.00 98.56 85 GLY A O 1
ATOM 612 N N . ALA A 1 86 ? -16.508 -7.324 0.764 1.00 98.31 86 ALA A N 1
ATOM 613 C CA . ALA A 1 86 ? -16.776 -6.619 2.014 1.00 98.31 86 ALA A CA 1
ATOM 614 C C . ALA A 1 86 ? -15.514 -6.258 2.818 1.00 98.31 86 ALA A C 1
ATOM 616 O O . ALA A 1 86 ? -15.629 -5.457 3.752 1.00 98.31 86 ALA A O 1
ATOM 617 N N . ASP A 1 87 ? -14.352 -6.836 2.490 1.00 98.75 87 ASP A N 1
ATOM 618 C CA . ASP A 1 87 ? -13.089 -6.524 3.164 1.00 98.75 87 ASP A CA 1
ATOM 619 C C . ASP A 1 87 ? -12.511 -5.181 2.711 1.00 98.75 87 ASP A C 1
ATOM 621 O O . ASP A 1 87 ? -11.771 -4.566 3.479 1.00 98.75 87 ASP A O 1
ATOM 625 N N . LEU A 1 8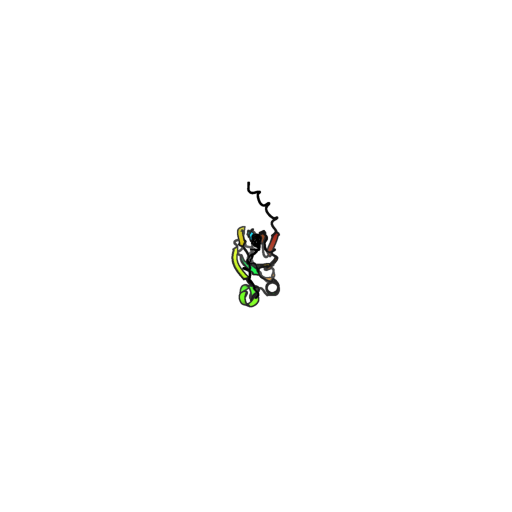8 ? -12.869 -4.697 1.517 1.00 98.81 88 LEU A N 1
ATOM 626 C CA . LEU A 1 88 ? -12.501 -3.366 1.043 1.00 98.81 88 LEU A CA 1
ATOM 627 C C . LEU A 1 88 ? -13.390 -2.298 1.691 1.00 98.81 88 LEU A C 1
ATOM 629 O O . LEU A 1 88 ? -14.601 -2.278 1.480 1.00 98.81 88 LEU A O 1
ATOM 633 N N . VAL A 1 89 ? -12.778 -1.394 2.458 1.00 98.75 89 VAL A N 1
ATOM 634 C CA . VAL A 1 89 ? -13.462 -0.244 3.074 1.00 98.75 89 VAL A CA 1
ATOM 635 C C . VAL A 1 89 ? -13.319 0.994 2.200 1.00 98.75 89 VAL A C 1
ATOM 637 O O . VAL A 1 89 ? -14.306 1.648 1.874 1.00 98.75 89 VAL A O 1
ATOM 640 N N . ALA A 1 90 ? -12.086 1.307 1.805 1.00 98.38 90 ALA A N 1
ATOM 641 C CA . ALA A 1 90 ? -11.770 2.460 0.975 1.00 98.38 90 ALA A CA 1
ATOM 642 C C . ALA A 1 90 ? -10.518 2.201 0.132 1.00 98.38 90 ALA A C 1
ATOM 644 O O . ALA A 1 90 ? -9.697 1.335 0.446 1.00 98.38 90 ALA A O 1
ATOM 645 N N . ARG A 1 91 ? -10.367 2.976 -0.944 1.00 98.06 91 ARG A N 1
ATOM 646 C CA . ARG A 1 91 ? -9.209 2.943 -1.839 1.00 98.06 91 ARG A CA 1
ATOM 647 C C . ARG A 1 91 ? -8.878 4.348 -2.318 1.00 98.06 91 ARG A C 1
ATOM 649 O O . ARG A 1 91 ? -9.769 5.069 -2.761 1.00 98.06 91 ARG A O 1
ATOM 656 N N . GLU A 1 92 ? -7.595 4.680 -2.331 1.00 97.31 92 GLU A N 1
ATOM 657 C CA . GLU A 1 92 ? -7.068 5.911 -2.920 1.00 97.31 92 GLU A CA 1
ATOM 658 C C . GLU A 1 92 ? -5.936 5.588 -3.907 1.00 97.31 92 GLU A C 1
ATOM 660 O O . GLU A 1 92 ? -5.166 4.647 -3.698 1.00 97.31 92 GLU A O 1
ATOM 665 N N . GLU A 1 93 ? -5.843 6.350 -4.999 1.00 97.50 93 GLU A N 1
ATOM 666 C CA . GLU A 1 93 ? -4.797 6.196 -6.014 1.00 97.50 93 GLU A CA 1
ATOM 667 C C . GLU A 1 93 ? -3.835 7.387 -6.005 1.00 97.50 93 GLU A C 1
ATOM 669 O O . GLU A 1 93 ? -4.239 8.547 -5.929 1.00 97.50 93 GLU A O 1
ATOM 674 N N . PHE A 1 94 ? -2.550 7.096 -6.170 1.00 97.31 94 PHE A N 1
ATOM 675 C CA . PHE A 1 94 ? -1.476 8.074 -6.219 1.00 97.31 94 PHE A CA 1
ATOM 676 C C . PHE A 1 94 ? -0.614 7.829 -7.450 1.00 97.31 94 PHE A C 1
ATOM 678 O O . PHE A 1 94 ? -0.166 6.713 -7.697 1.00 97.31 94 PHE A O 1
ATOM 685 N N . MET A 1 95 ? -0.316 8.890 -8.196 1.00 98.19 95 MET A N 1
ATOM 686 C CA . MET A 1 95 ? 0.724 8.857 -9.219 1.00 98.19 95 MET A CA 1
ATOM 687 C C . MET A 1 95 ? 2.015 9.425 -8.635 1.00 98.19 95 MET A C 1
ATOM 689 O O . MET A 1 95 ? 2.107 10.623 -8.345 1.00 98.19 95 MET A O 1
ATOM 693 N N . LEU A 1 96 ? 3.006 8.559 -8.443 1.00 98.38 96 LEU A N 1
ATOM 694 C CA . LEU A 1 96 ? 4.303 8.926 -7.892 1.00 98.38 96 LEU A CA 1
ATOM 695 C C . LEU A 1 96 ? 5.285 9.201 -9.024 1.00 98.38 96 LEU A C 1
ATOM 697 O O . LEU A 1 96 ? 5.561 8.322 -9.838 1.00 98.38 96 LEU A O 1
ATOM 701 N N . ALA A 1 97 ? 5.828 10.415 -9.064 1.00 98.69 97 ALA A N 1
ATOM 702 C CA . ALA A 1 97 ? 6.974 10.723 -9.909 1.00 98.69 97 ALA A CA 1
ATOM 703 C C . ALA A 1 97 ? 8.270 10.254 -9.215 1.00 98.69 97 ALA A C 1
ATOM 705 O O . ALA A 1 97 ? 8.332 10.294 -7.980 1.00 98.69 97 ALA A O 1
ATOM 706 N N . PRO A 1 98 ? 9.313 9.845 -9.959 1.00 98.75 98 PRO A N 1
ATOM 707 C CA . PRO A 1 98 ? 10.616 9.546 -9.366 1.00 98.75 98 PRO A CA 1
ATOM 708 C C . PRO A 1 98 ? 11.126 10.705 -8.494 1.00 98.75 98 PRO A C 1
ATOM 710 O O . PRO A 1 98 ? 11.062 11.864 -8.902 1.00 98.75 98 PRO A O 1
ATOM 713 N N . GLY A 1 99 ? 11.598 10.397 -7.284 1.00 98.69 99 GLY A N 1
ATOM 714 C CA . GLY A 1 99 ? 12.087 11.384 -6.311 1.00 98.69 99 GLY A CA 1
ATOM 715 C C . GLY A 1 99 ? 11.005 12.163 -5.549 1.00 98.69 99 GLY A C 1
ATOM 716 O O . GLY A 1 99 ? 11.339 13.035 -4.750 1.00 98.69 99 GLY A O 1
ATOM 717 N N . SER A 1 100 ? 9.718 11.892 -5.788 1.00 98.69 100 SER A N 1
ATOM 718 C CA . SER A 1 100 ? 8.632 12.592 -5.091 1.00 98.69 100 SER A CA 1
ATOM 719 C C . SER A 1 100 ? 8.382 12.058 -3.676 1.00 98.69 100 SER A C 1
ATOM 721 O O . SER A 1 100 ? 8.620 10.892 -3.373 1.00 98.69 100 SER A O 1
ATOM 723 N N . SER A 1 101 ? 7.853 12.921 -2.811 1.00 98.25 101 SER A N 1
ATOM 724 C CA . SER A 1 101 ? 7.332 12.559 -1.492 1.00 98.25 101 SER A CA 1
ATOM 725 C C . SER A 1 101 ? 6.033 13.316 -1.244 1.00 98.25 101 SER A C 1
ATOM 727 O O . SER A 1 101 ? 5.913 14.484 -1.625 1.00 98.25 101 SER A O 1
ATOM 729 N N . ARG A 1 102 ? 5.041 12.649 -0.652 1.00 95.75 102 ARG A N 1
ATOM 730 C CA . ARG A 1 102 ? 3.738 13.234 -0.318 1.00 95.75 102 ARG A CA 1
ATOM 731 C C . ARG A 1 102 ? 3.339 12.845 1.101 1.00 95.75 102 ARG A C 1
ATOM 733 O O . ARG A 1 102 ? 3.488 11.673 1.447 1.00 95.75 102 ARG A O 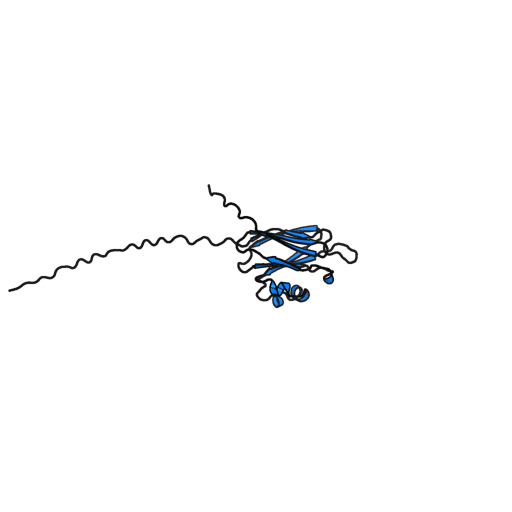1
ATOM 740 N N . PRO A 1 103 ? 2.812 13.775 1.911 1.00 97.00 103 PRO A N 1
ATOM 741 C CA . PRO A 1 103 ? 2.276 13.422 3.215 1.00 97.00 103 PRO A CA 1
ATOM 742 C C . PRO A 1 103 ? 0.991 12.597 3.070 1.00 97.00 103 PRO A C 1
ATOM 744 O O . PRO A 1 103 ? 0.221 12.790 2.126 1.00 97.00 103 PRO A O 1
ATOM 747 N N . ILE A 1 104 ? 0.745 11.712 4.033 1.00 95.06 104 ILE A N 1
ATOM 748 C CA . ILE A 1 104 ? -0.542 11.046 4.235 1.00 95.06 104 ILE A CA 1
ATOM 749 C C . ILE A 1 104 ? -1.023 11.329 5.656 1.00 95.06 104 ILE A C 1
ATOM 751 O O . ILE A 1 104 ? -0.268 11.201 6.614 1.00 95.06 104 ILE A O 1
ATOM 755 N N . GLU A 1 105 ? -2.285 11.723 5.780 1.00 96.38 105 GLU A N 1
ATOM 756 C CA . GLU A 1 105 ? -2.976 11.880 7.057 1.00 96.38 105 GLU A CA 1
ATOM 757 C C . GLU A 1 105 ? -4.426 11.432 6.877 1.00 96.38 105 GLU A C 1
ATOM 759 O O . GLU A 1 105 ? -5.153 11.981 6.044 1.00 96.38 105 GLU A O 1
ATOM 764 N N . ARG A 1 106 ? -4.831 10.380 7.590 1.00 95.56 106 ARG A N 1
ATOM 765 C CA . ARG A 1 106 ? -6.136 9.731 7.428 1.00 95.56 106 ARG A CA 1
ATOM 766 C C . ARG A 1 106 ? -6.662 9.237 8.767 1.00 95.56 106 ARG A C 1
ATOM 768 O O . ARG A 1 106 ? -5.980 8.499 9.476 1.00 95.56 106 ARG A O 1
ATOM 775 N N . THR A 1 107 ? -7.901 9.601 9.076 1.00 97.88 107 THR A N 1
ATOM 776 C CA . THR A 1 107 ? -8.678 8.958 10.139 1.00 97.88 107 THR A CA 1
ATOM 777 C C . THR A 1 107 ? -9.364 7.736 9.549 1.00 97.88 107 THR A C 1
ATOM 779 O O . THR A 1 107 ? -10.189 7.882 8.650 1.00 97.88 107 THR A O 1
ATOM 782 N N . LEU A 1 108 ? -9.022 6.549 10.043 1.00 98.19 108 LEU A N 1
ATOM 783 C CA . LEU A 1 108 ? -9.545 5.293 9.509 1.00 98.19 108 LEU A CA 1
ATOM 784 C C . LEU A 1 108 ? -10.922 4.971 10.089 1.00 98.19 108 LEU A C 1
ATOM 786 O O . LEU A 1 108 ? -11.207 5.280 11.253 1.00 98.19 108 LEU A O 1
ATOM 790 N N . ALA A 1 109 ? -11.752 4.290 9.297 1.00 98.25 109 ALA A N 1
ATOM 791 C CA . ALA A 1 109 ? -13.023 3.772 9.787 1.00 98.25 109 ALA A CA 1
ATOM 792 C C . ALA A 1 109 ? -12.805 2.722 10.906 1.00 98.25 109 ALA A C 1
ATOM 794 O O . ALA A 1 109 ? -11.796 2.004 10.891 1.00 98.25 109 ALA A O 1
ATOM 795 N N . PRO A 1 110 ? -13.726 2.596 11.884 1.00 97.25 110 PRO A N 1
ATOM 796 C CA . PRO A 1 110 ? -13.561 1.706 13.039 1.00 97.25 110 PRO A CA 1
ATOM 797 C C . PRO A 1 110 ? -13.340 0.223 12.711 1.00 97.25 110 PRO A C 1
ATOM 799 O O . PRO A 1 110 ? -12.805 -0.513 13.540 1.00 97.25 110 PRO A O 1
ATOM 802 N N . GLU A 1 111 ? -13.756 -0.239 11.535 1.00 97.94 111 GLU A N 1
ATOM 803 C CA . GLU A 1 111 ? -13.594 -1.608 11.035 1.00 97.94 111 GLU A CA 1
ATOM 804 C C . GLU A 1 111 ? -12.240 -1.886 10.364 1.00 97.94 111 GLU A C 1
ATOM 806 O O . GLU A 1 111 ? -11.898 -3.051 10.167 1.00 97.94 111 GLU A O 1
ATOM 811 N N . VAL A 1 112 ? -11.454 -0.857 10.028 1.00 98.69 112 VAL A N 1
ATOM 812 C CA . VAL A 1 112 ? -10.177 -1.031 9.321 1.00 98.69 112 VAL A CA 1
ATOM 813 C C . VAL A 1 112 ? -9.149 -1.656 10.259 1.00 98.69 112 VAL A C 1
ATOM 815 O O . VAL A 1 112 ? -8.959 -1.216 11.396 1.00 98.69 112 VAL A O 1
ATOM 818 N N . ARG A 1 113 ? -8.490 -2.715 9.792 1.00 98.62 113 ARG A N 1
ATOM 819 C CA . ARG A 1 113 ? -7.437 -3.437 10.526 1.00 98.62 113 ARG A CA 1
ATOM 820 C C . ARG A 1 113 ? -6.131 -3.518 9.754 1.00 98.62 113 ARG A C 1
ATOM 822 O O . ARG A 1 113 ? -5.096 -3.766 10.366 1.00 98.62 113 ARG A O 1
ATOM 829 N N . PHE A 1 114 ? -6.157 -3.264 8.448 1.00 98.81 114 PHE A N 1
ATOM 830 C CA . PHE A 1 114 ? -4.973 -3.310 7.603 1.00 98.81 114 PHE A CA 1
ATOM 831 C C . PHE A 1 114 ? -4.960 -2.166 6.595 1.00 98.81 114 PHE A C 1
ATOM 833 O O . PHE A 1 114 ? -6.006 -1.742 6.101 1.00 98.81 114 PHE A O 1
ATOM 840 N N . ILE A 1 115 ? -3.753 -1.725 6.251 1.00 98.75 115 ILE A N 1
ATOM 841 C CA . ILE A 1 115 ? -3.494 -0.935 5.051 1.00 98.75 115 ILE A CA 1
ATOM 842 C C . ILE A 1 115 ? -2.801 -1.845 4.042 1.00 98.75 115 ILE A C 1
ATOM 844 O O . ILE A 1 115 ? -1.715 -2.365 4.309 1.00 98.75 115 ILE A O 1
ATOM 848 N N . GLY A 1 116 ? -3.440 -2.046 2.894 1.00 98.75 116 GLY A N 1
ATOM 849 C CA . GLY A 1 116 ? -2.847 -2.702 1.734 1.00 98.75 116 GLY A CA 1
ATOM 850 C C . GLY A 1 116 ? -2.284 -1.670 0.766 1.00 98.75 116 GLY A C 1
ATOM 851 O O . GLY A 1 116 ? -2.834 -0.582 0.620 1.00 98.75 116 GLY A O 1
ATOM 852 N N . VAL A 1 117 ? -1.196 -1.998 0.079 1.00 98.75 117 VAL A N 1
ATOM 853 C CA . VAL A 1 117 ? -0.600 -1.133 -0.939 1.00 98.75 117 VAL A CA 1
ATOM 854 C C . VAL A 1 117 ? -0.258 -1.961 -2.173 1.00 98.75 117 VAL A C 1
ATOM 856 O O . VAL A 1 117 ? 0.346 -3.029 -2.060 1.00 98.75 117 VAL A O 1
ATOM 859 N N . LEU A 1 118 ? -0.643 -1.466 -3.349 1.00 98.88 118 LEU A N 1
ATOM 860 C CA . LEU A 1 118 ? -0.348 -2.057 -4.656 1.00 98.88 118 LEU A CA 1
ATOM 861 C C . LEU A 1 118 ? 0.384 -1.035 -5.524 1.00 98.88 118 LEU A C 1
ATOM 863 O O . LEU A 1 118 ? -0.079 0.091 -5.660 1.00 98.88 118 LEU A O 1
ATOM 867 N N . GLY A 1 119 ? 1.490 -1.430 -6.146 1.00 98.69 119 GLY A N 1
ATOM 868 C CA . GLY A 1 119 ? 2.216 -0.643 -7.140 1.00 98.69 119 GLY A CA 1
ATOM 869 C C . GLY A 1 119 ? 2.098 -1.276 -8.523 1.00 98.69 119 GLY A C 1
ATOM 870 O O . GLY A 1 119 ? 2.490 -2.424 -8.713 1.00 98.69 119 GLY A O 1
ATOM 871 N N . ALA A 1 120 ? 1.597 -0.529 -9.505 1.00 98.50 120 ALA A N 1
ATOM 872 C CA . ALA A 1 120 ? 1.491 -0.974 -10.894 1.00 98.50 120 ALA A CA 1
ATOM 873 C C . ALA A 1 120 ? 2.831 -0.805 -11.634 1.00 98.50 120 ALA A C 1
ATOM 875 O O . ALA A 1 120 ? 2.978 0.056 -12.506 1.00 98.50 120 ALA A O 1
ATOM 876 N N . PHE A 1 121 ? 3.839 -1.582 -11.224 1.00 98.62 121 PHE A N 1
ATOM 877 C CA . PHE A 1 121 ? 5.162 -1.554 -11.847 1.00 98.62 121 PHE A CA 1
ATOM 878 C C . PHE A 1 121 ? 5.088 -1.989 -13.307 1.00 98.62 121 PHE A C 1
ATOM 880 O O . PHE A 1 121 ? 4.238 -2.779 -13.704 1.00 98.62 121 PHE A O 1
ATOM 887 N N . ARG A 1 122 ? 6.015 -1.482 -14.118 1.00 96.88 122 ARG A N 1
ATOM 888 C CA . ARG A 1 122 ? 6.104 -1.851 -15.532 1.00 96.88 122 ARG A CA 1
ATOM 889 C C . ARG A 1 122 ? 6.623 -3.277 -15.731 1.00 96.88 122 ARG A C 1
ATOM 891 O O . ARG A 1 122 ? 6.237 -3.933 -16.689 1.00 96.88 122 ARG A O 1
ATOM 898 N N . ASP A 1 123 ? 7.513 -3.716 -14.848 1.00 97.69 123 ASP A N 1
ATOM 899 C CA . ASP A 1 123 ? 8.090 -5.059 -14.822 1.00 97.69 123 ASP A CA 1
ATOM 900 C C . ASP A 1 123 ? 7.564 -5.798 -13.586 1.00 97.69 123 ASP A C 1
ATOM 902 O O . ASP A 1 123 ? 8.207 -5.825 -12.539 1.00 97.69 123 ASP A O 1
ATOM 906 N N . LEU A 1 124 ? 6.325 -6.292 -13.683 1.00 96.38 124 LEU A N 1
ATOM 907 C CA . LEU A 1 124 ? 5.634 -6.946 -12.566 1.00 96.38 124 LEU A CA 1
ATOM 908 C C . LEU A 1 124 ? 6.270 -8.276 -12.168 1.00 96.38 124 LEU A C 1
ATOM 910 O O . LEU A 1 124 ? 6.216 -8.632 -10.995 1.00 96.38 124 LEU A O 1
ATOM 914 N N . GLU A 1 125 ? 6.862 -8.988 -13.127 1.00 96.38 125 GLU A N 1
ATOM 915 C CA . GLU A 1 125 ? 7.479 -10.299 -12.912 1.00 96.38 125 GLU A CA 1
ATOM 916 C C . GLU A 1 125 ? 8.621 -10.220 -11.892 1.00 96.38 125 GLU A C 1
ATOM 918 O O . GLU A 1 125 ? 8.728 -11.064 -11.005 1.00 96.38 125 GLU A O 1
ATOM 923 N N . HIS A 1 126 ? 9.422 -9.155 -11.961 1.00 97.44 126 HIS A N 1
ATOM 924 C CA . HIS A 1 126 ? 10.547 -8.931 -11.053 1.00 97.44 126 HIS A CA 1
ATOM 925 C C . HIS A 1 126 ? 10.208 -8.007 -9.874 1.00 97.44 126 HIS A C 1
ATOM 927 O O . HIS A 1 126 ? 11.066 -7.743 -9.026 1.00 97.44 126 HIS A O 1
ATOM 933 N N . ALA A 1 127 ? 8.983 -7.480 -9.812 1.00 98.44 127 ALA A N 1
ATOM 934 C CA . ALA A 1 127 ? 8.608 -6.490 -8.816 1.00 98.44 127 ALA A CA 1
ATOM 935 C C . ALA A 1 127 ? 8.083 -7.101 -7.514 1.00 98.44 127 ALA A C 1
ATOM 937 O O . ALA A 1 127 ? 7.261 -8.015 -7.497 1.00 98.44 127 ALA A O 1
ATOM 938 N N . THR A 1 128 ? 8.434 -6.468 -6.393 1.00 98.75 128 THR A N 1
ATOM 939 C CA . THR A 1 128 ? 7.624 -6.568 -5.171 1.00 98.75 128 THR A CA 1
ATOM 940 C C . THR A 1 128 ? 6.517 -5.525 -5.267 1.00 98.75 128 THR A C 1
ATOM 942 O O . THR A 1 128 ? 6.683 -4.385 -4.836 1.00 98.75 128 THR A O 1
ATOM 945 N N . TRP A 1 129 ? 5.401 -5.891 -5.891 1.00 98.75 129 TRP A N 1
ATOM 946 C CA . TRP A 1 129 ? 4.319 -4.962 -6.226 1.00 98.75 129 TRP A CA 1
ATOM 947 C C . TRP A 1 129 ? 3.276 -4.782 -5.114 1.00 98.75 129 TRP A C 1
ATOM 949 O O . TRP A 1 129 ? 2.435 -3.893 -5.220 1.00 98.75 129 TRP A O 1
ATOM 959 N N . ARG A 1 130 ? 3.322 -5.589 -4.046 1.00 98.75 130 ARG A N 1
ATOM 960 C CA . ARG A 1 130 ? 2.344 -5.582 -2.948 1.00 98.75 130 ARG A CA 1
ATOM 961 C C . ARG A 1 130 ? 3.016 -5.448 -1.587 1.00 98.75 130 ARG A C 1
ATOM 963 O O . ARG A 1 130 ? 4.041 -6.076 -1.335 1.00 98.75 130 ARG A O 1
ATOM 970 N N . SER A 1 131 ? 2.396 -4.691 -0.688 1.00 98.75 131 SER A N 1
ATOM 971 C CA . SER A 1 131 ? 2.749 -4.651 0.734 1.00 98.75 131 SER A CA 1
ATOM 972 C C . SER A 1 131 ? 1.487 -4.504 1.585 1.00 98.75 131 SER A C 1
ATOM 974 O O . SER A 1 131 ? 0.499 -3.940 1.121 1.00 98.75 131 SER A O 1
ATOM 976 N N . VAL A 1 132 ? 1.498 -5.024 2.812 1.00 98.56 132 VAL A N 1
ATOM 977 C CA . VAL A 1 132 ? 0.391 -4.901 3.771 1.00 98.56 132 VAL A CA 1
ATOM 978 C C . VAL A 1 132 ? 0.966 -4.648 5.156 1.00 98.56 132 VAL A C 1
ATOM 980 O O . VAL A 1 132 ? 1.947 -5.286 5.537 1.00 98.56 132 VAL A O 1
ATOM 983 N N . LEU A 1 133 ? 0.336 -3.757 5.919 1.00 97.69 133 LEU A N 1
ATOM 984 C CA . LEU A 1 133 ? 0.636 -3.528 7.331 1.00 97.69 133 LEU A CA 1
ATOM 985 C C . LEU A 1 133 ? -0.641 -3.577 8.180 1.00 97.69 133 LEU A C 1
ATOM 987 O O . LEU A 1 133 ? -1.699 -3.150 7.709 1.00 97.69 133 LEU A O 1
ATOM 991 N N . PRO A 1 134 ? -0.572 -4.099 9.415 1.00 98.25 134 PRO A N 1
ATOM 992 C CA . PRO A 1 134 ? -1.669 -3.981 10.363 1.00 98.25 134 PRO A CA 1
ATOM 993 C C . PRO A 1 134 ? -1.762 -2.551 10.905 1.00 98.25 134 PRO A C 1
ATOM 995 O O . PRO A 1 134 ? -0.771 -1.821 10.951 1.00 98.25 134 PRO A O 1
ATOM 998 N N . VAL A 1 135 ? -2.951 -2.166 11.361 1.00 97.88 135 VAL A N 1
ATOM 999 C CA . VAL A 1 135 ? -3.175 -0.931 12.117 1.00 97.88 135 VAL A CA 1
ATOM 1000 C C . VAL A 1 135 ? -3.770 -1.248 13.483 1.00 97.88 135 VAL A C 1
ATOM 1002 O O . VAL A 1 135 ? -4.606 -2.140 13.616 1.00 97.88 135 VAL A O 1
ATOM 1005 N N . GLU A 1 136 ? -3.345 -0.513 14.503 1.00 97.44 136 GLU A N 1
ATOM 1006 C CA . GLU A 1 136 ? -3.903 -0.577 15.847 1.00 97.44 136 GLU A CA 1
ATOM 1007 C C . GLU A 1 136 ? -5.098 0.377 15.966 1.00 97.44 136 GLU A C 1
ATOM 1009 O O . GLU A 1 136 ? -4.932 1.593 15.817 1.00 97.44 136 GLU A O 1
ATOM 1014 N N . PRO A 1 137 ? -6.305 -0.137 16.259 1.00 96.81 137 PRO A N 1
ATOM 1015 C CA . PRO A 1 137 ? -7.469 0.705 16.477 1.00 96.81 137 PRO A CA 1
ATOM 1016 C C . PRO A 1 137 ? -7.247 1.716 17.603 1.00 96.81 137 PRO A C 1
ATOM 1018 O O . PRO A 1 137 ? -6.600 1.416 18.606 1.00 96.81 137 PRO A O 1
ATOM 1021 N N . ASN A 1 138 ? -7.832 2.906 17.458 1.00 96.12 138 ASN A N 1
ATOM 1022 C CA . ASN A 1 138 ? -7.845 3.949 18.484 1.00 96.12 138 ASN A CA 1
ATOM 1023 C C . ASN A 1 138 ? -6.442 4.468 18.849 1.00 96.12 138 ASN A C 1
ATOM 1025 O O . ASN A 1 138 ? -6.197 4.933 19.965 1.00 96.12 138 ASN A O 1
ATOM 1029 N N . ARG A 1 139 ? -5.495 4.378 17.910 1.00 96.19 139 ARG A N 1
ATOM 1030 C CA . ARG A 1 139 ? -4.130 4.883 18.058 1.00 96.19 139 ARG A CA 1
ATOM 1031 C C . ARG A 1 139 ? -3.756 5.771 16.882 1.00 96.19 139 ARG A C 1
ATOM 1033 O O . ARG A 1 139 ? -4.186 5.551 15.752 1.00 96.19 139 ARG A O 1
ATOM 1040 N N . THR A 1 140 ? -2.898 6.748 17.153 1.00 97.06 140 THR A N 1
ATOM 1041 C CA . THR A 1 140 ? -2.136 7.432 16.108 1.00 97.06 140 THR A CA 1
ATOM 1042 C C . THR A 1 140 ? -0.911 6.599 15.759 1.00 97.06 140 THR A C 1
ATOM 1044 O O . THR A 1 140 ? -0.209 6.117 16.648 1.00 97.06 140 THR A O 1
ATOM 1047 N N . GLN A 1 141 ? -0.635 6.444 14.472 1.00 96.81 141 GLN A N 1
ATOM 1048 C CA . GLN A 1 141 ? 0.474 5.645 13.968 1.00 96.81 141 GLN A CA 1
ATOM 1049 C C . GLN A 1 141 ? 1.139 6.341 12.788 1.00 96.81 141 GLN A C 1
ATOM 1051 O O . GLN A 1 141 ? 0.464 6.907 11.930 1.00 96.81 141 GLN A O 1
ATOM 1056 N N . GLN A 1 142 ? 2.462 6.247 12.750 1.00 97.81 142 GLN A N 1
ATOM 1057 C CA . GLN A 1 142 ? 3.296 6.691 11.648 1.00 97.81 142 GLN A CA 1
ATOM 1058 C C . GLN A 1 142 ? 3.381 5.585 10.601 1.00 97.81 142 GLN A C 1
ATOM 1060 O O . GLN A 1 142 ? 3.794 4.469 10.917 1.00 97.81 142 GLN A O 1
ATOM 1065 N N . VAL A 1 143 ? 3.012 5.891 9.363 1.00 97.69 143 VAL A N 1
ATOM 1066 C CA . VAL A 1 143 ? 3.105 4.994 8.213 1.00 97.69 143 VAL A CA 1
ATOM 1067 C C . VAL A 1 143 ? 4.061 5.580 7.188 1.00 97.69 143 VAL A C 1
ATOM 1069 O O . VAL A 1 143 ? 3.979 6.754 6.833 1.00 97.69 143 VAL A O 1
ATOM 1072 N N . ARG A 1 144 ? 4.949 4.737 6.666 1.00 98.38 144 ARG A N 1
ATOM 1073 C CA . ARG A 1 144 ? 5.834 5.097 5.560 1.00 98.38 144 ARG A CA 1
ATOM 1074 C C . ARG A 1 144 ? 5.661 4.101 4.430 1.00 98.38 144 ARG A C 1
ATOM 1076 O O . ARG A 1 144 ? 5.943 2.918 4.604 1.00 98.38 144 ARG A O 1
ATOM 1083 N N . ILE A 1 145 ? 5.209 4.578 3.276 1.00 98.62 145 ILE A N 1
ATOM 1084 C CA . ILE A 1 145 ? 5.097 3.792 2.045 1.00 98.62 145 ILE A CA 1
ATOM 1085 C C . ILE A 1 145 ? 6.233 4.225 1.127 1.00 98.62 145 ILE A C 1
ATOM 1087 O O . ILE A 1 145 ? 6.352 5.403 0.810 1.00 98.62 145 ILE A O 1
ATOM 1091 N N . GLN A 1 146 ? 7.072 3.289 0.702 1.00 98.69 146 GLN A N 1
ATOM 1092 C CA . GLN A 1 146 ? 8.246 3.565 -0.116 1.00 98.69 146 GLN A CA 1
ATOM 1093 C C . GLN A 1 146 ? 8.224 2.721 -1.386 1.00 98.69 146 GLN A C 1
ATOM 1095 O O . GLN A 1 146 ? 8.036 1.505 -1.334 1.00 98.69 146 GLN A O 1
ATOM 1100 N N . ALA A 1 147 ? 8.455 3.372 -2.522 1.00 98.75 147 ALA A N 1
ATOM 1101 C CA . ALA A 1 147 ? 8.659 2.735 -3.812 1.00 98.75 147 ALA A CA 1
ATOM 1102 C C . ALA A 1 147 ? 10.073 3.052 -4.326 1.00 98.75 147 ALA A C 1
ATOM 1104 O O . ALA A 1 147 ? 10.423 4.216 -4.526 1.00 98.75 147 ALA A O 1
ATOM 1105 N N . GLN A 1 148 ? 10.892 2.024 -4.545 1.00 98.69 148 GLN A N 1
ATOM 1106 C CA . GLN A 1 148 ? 12.280 2.150 -5.002 1.00 98.69 148 GLN A CA 1
ATOM 1107 C C . GLN A 1 148 ? 12.598 1.070 -6.033 1.00 98.69 148 GLN A C 1
ATOM 1109 O O . GLN A 1 148 ? 12.322 -0.106 -5.795 1.00 98.69 148 GLN A O 1
ATOM 1114 N N . GLY A 1 149 ? 13.184 1.447 -7.174 1.00 98.62 149 GLY A N 1
ATOM 1115 C CA . GLY A 1 149 ? 13.396 0.518 -8.286 1.00 98.62 149 GLY A CA 1
ATOM 1116 C C . GLY A 1 149 ? 12.103 -0.219 -8.665 1.00 98.62 149 GLY A C 1
ATOM 1117 O O . GLY A 1 149 ? 11.147 0.404 -9.121 1.00 98.62 149 GLY A O 1
ATOM 1118 N N . LEU A 1 150 ? 12.067 -1.537 -8.443 1.00 98.50 150 LEU A N 1
ATOM 1119 C CA . LEU A 1 150 ? 10.898 -2.411 -8.652 1.00 98.50 150 LEU A CA 1
ATOM 1120 C C . LEU A 1 150 ? 10.283 -2.927 -7.335 1.00 98.50 150 LEU A C 1
ATOM 1122 O O . LEU A 1 150 ? 9.646 -3.976 -7.297 1.00 98.50 150 LEU A O 1
ATOM 1126 N N . ARG A 1 151 ? 10.502 -2.232 -6.217 1.00 98.75 151 ARG A N 1
ATOM 1127 C CA . ARG A 1 151 ? 10.055 -2.667 -4.892 1.00 98.75 151 ARG A CA 1
ATOM 1128 C C . ARG A 1 151 ? 9.143 -1.642 -4.249 1.00 98.75 151 ARG A C 1
ATOM 1130 O O . ARG A 1 151 ? 9.479 -0.465 -4.169 1.00 98.75 151 ARG A O 1
ATOM 1137 N N . LEU A 1 152 ? 8.033 -2.132 -3.717 1.00 98.50 152 LEU A N 1
ATOM 1138 C CA . LEU A 1 152 ? 7.164 -1.434 -2.789 1.00 98.50 152 LEU A CA 1
ATOM 1139 C C . LEU A 1 152 ? 7.364 -2.001 -1.378 1.00 98.50 152 LEU A C 1
ATOM 1141 O O . LEU A 1 152 ? 7.482 -3.215 -1.192 1.00 98.50 152 LEU A O 1
ATOM 1145 N N . ALA A 1 153 ? 7.391 -1.130 -0.378 1.00 98.38 153 ALA A N 1
ATOM 1146 C CA . ALA A 1 153 ? 7.407 -1.505 1.028 1.00 98.38 153 ALA A CA 1
ATOM 1147 C C . ALA A 1 153 ? 6.565 -0.518 1.834 1.00 98.38 153 ALA A C 1
ATOM 1149 O O . ALA A 1 153 ? 6.582 0.679 1.562 1.00 98.38 153 ALA A O 1
ATOM 1150 N N . ALA A 1 154 ? 5.850 -1.017 2.836 1.00 98.00 154 ALA A N 1
ATOM 1151 C CA . ALA A 1 154 ? 5.130 -0.189 3.785 1.00 98.00 154 ALA A CA 1
ATOM 1152 C C . ALA A 1 154 ? 5.547 -0.569 5.211 1.00 98.00 154 ALA A C 1
ATOM 1154 O O . ALA A 1 154 ? 5.665 -1.751 5.536 1.00 98.00 154 ALA A O 1
ATOM 1155 N N . THR A 1 155 ? 5.794 0.426 6.056 1.00 97.94 155 THR A N 1
ATOM 1156 C CA . THR A 1 155 ? 6.112 0.232 7.474 1.00 97.94 155 THR A CA 1
ATOM 1157 C C . THR A 1 155 ? 5.160 1.039 8.339 1.00 97.94 155 THR A C 1
ATOM 1159 O O . THR A 1 155 ? 4.641 2.072 7.915 1.00 97.94 155 THR A O 1
ATOM 1162 N N . VAL A 1 156 ? 4.921 0.547 9.553 1.00 97.38 156 VAL A N 1
ATOM 1163 C CA . VAL A 1 156 ? 4.084 1.206 10.553 1.00 97.38 156 VAL A CA 1
ATOM 1164 C C . VAL A 1 156 ? 4.797 1.223 11.894 1.00 97.38 156 VAL A C 1
ATOM 1166 O O . VAL A 1 156 ? 5.451 0.253 12.279 1.00 97.38 156 VAL A O 1
ATOM 1169 N N . GLN A 1 157 ? 4.667 2.336 12.602 1.00 95.44 157 GLN A N 1
ATOM 1170 C CA . GLN A 1 157 ? 5.101 2.489 13.980 1.00 95.44 157 GLN A CA 1
ATOM 1171 C C . GLN A 1 157 ? 4.008 3.212 14.749 1.00 95.44 157 GLN A C 1
ATOM 1173 O O . GLN A 1 157 ? 3.574 4.297 14.366 1.00 95.44 157 GLN A O 1
ATOM 1178 N N . VAL A 1 158 ? 3.549 2.625 15.846 1.00 92.44 158 VAL A N 1
ATOM 1179 C CA . VAL A 1 158 ? 2.523 3.267 16.663 1.00 92.44 158 VAL A CA 1
ATOM 1180 C C . VAL A 1 158 ? 3.145 4.427 17.423 1.00 92.44 158 VAL A C 1
ATOM 1182 O O . VAL A 1 158 ? 4.141 4.262 18.129 1.00 92.44 158 VAL A O 1
ATOM 1185 N N . GLN A 1 159 ? 2.557 5.612 17.280 1.00 85.75 159 GLN A N 1
ATOM 1186 C CA . GLN A 1 159 ? 3.027 6.791 17.985 1.00 85.75 159 GLN A CA 1
ATOM 1187 C C . GLN A 1 159 ? 2.754 6.593 19.488 1.00 85.75 159 GLN A C 1
ATOM 1189 O O . GLN A 1 159 ? 1.636 6.216 19.877 1.00 85.75 159 GLN A O 1
ATOM 1194 N N . PRO A 1 160 ? 3.740 6.853 20.365 1.00 83.25 160 PRO A N 1
ATOM 1195 C CA . PRO A 1 160 ? 3.493 6.896 21.797 1.00 83.25 160 PRO A CA 1
ATOM 1196 C C . PRO A 1 160 ? 2.376 7.899 22.114 1.00 83.25 160 PRO A C 1
ATOM 1198 O O . PRO A 1 160 ? 2.329 8.962 21.481 1.00 83.25 160 PRO A O 1
ATOM 1201 N N . PRO A 1 161 ? 1.487 7.600 23.081 1.00 74.56 161 PRO A N 1
ATOM 1202 C CA . PRO A 1 161 ? 0.484 8.557 23.525 1.00 74.56 161 PRO A CA 1
ATOM 1203 C C . PRO A 1 161 ? 1.161 9.883 23.871 1.00 74.56 161 PRO A C 1
ATOM 1205 O O . PRO A 1 161 ? 2.100 9.914 24.668 1.00 74.56 161 PRO A O 1
ATOM 1208 N N . GLN A 1 162 ? 0.708 10.978 23.260 1.00 63.84 162 GLN A N 1
ATOM 1209 C CA . GLN A 1 162 ? 1.172 12.300 23.665 1.00 63.84 162 GLN A CA 1
ATOM 1210 C C . GLN A 1 162 ? 0.733 12.524 25.121 1.00 63.84 162 GLN A C 1
ATOM 1212 O O . GLN A 1 162 ? -0.431 12.247 25.440 1.00 63.84 162 GLN A O 1
ATOM 1217 N N . PRO A 1 163 ? 1.617 13.003 26.016 1.00 61.75 163 PRO A N 1
ATOM 1218 C CA . PRO A 1 163 ? 1.220 13.373 27.365 1.00 61.75 163 PRO A CA 1
ATOM 1219 C C . PRO A 1 163 ? 0.064 14.364 27.262 1.00 61.75 163 PRO A C 1
ATOM 1221 O O . PRO A 1 163 ? 0.212 15.426 26.656 1.00 61.75 163 PRO A O 1
ATOM 1224 N N . GLN A 1 164 ? -1.099 14.015 27.814 1.00 57.59 164 GLN A N 1
ATOM 1225 C CA . GLN A 1 164 ? -2.203 14.962 27.902 1.00 57.59 164 GLN A CA 1
ATOM 1226 C C . GLN A 1 164 ? -1.695 16.152 28.711 1.00 57.59 164 GLN A C 1
ATOM 1228 O O . GLN A 1 164 ? -1.404 16.021 29.902 1.00 57.59 164 GLN A O 1
ATOM 1233 N N . GLY A 1 165 ? -1.513 17.295 28.048 1.00 51.09 165 GLY A N 1
ATOM 1234 C CA . GLY A 1 165 ? -1.089 18.515 28.715 1.00 51.09 165 GLY A CA 1
ATOM 1235 C C . GLY A 1 165 ? -2.024 18.766 29.891 1.00 51.09 165 GLY A C 1
ATOM 1236 O O . GLY A 1 165 ? -3.241 18.829 29.705 1.00 51.09 165 GLY A O 1
ATOM 1237 N N . LYS A 1 166 ? -1.466 18.868 31.106 1.00 42.38 166 LYS A N 1
ATOM 1238 C CA . LYS A 1 166 ? -2.201 19.367 32.272 1.00 42.38 166 LYS A CA 1
ATOM 1239 C C . LYS A 1 166 ? -2.868 20.670 31.837 1.00 42.38 166 LYS A C 1
ATOM 1241 O O . LYS A 1 166 ? -2.163 21.650 31.596 1.00 42.38 166 LYS A O 1
ATOM 1246 N N . LYS A 1 167 ? -4.199 20.673 31.709 1.00 54.09 167 LYS A N 1
ATOM 1247 C CA . LYS A 1 167 ? -4.960 21.920 31.629 1.00 54.09 167 LYS A CA 1
ATOM 1248 C C . LYS A 1 167 ? -4.576 22.718 32.875 1.00 54.09 167 LYS A C 1
ATOM 1250 O O . LYS A 1 167 ? -4.796 22.239 33.986 1.00 54.09 167 LYS A O 1
ATOM 1255 N N . ARG A 1 168 ? -3.868 23.826 32.659 1.00 46.69 168 ARG A N 1
ATOM 1256 C CA . ARG A 1 168 ? -3.602 24.832 33.686 1.00 46.69 168 ARG A CA 1
ATOM 1257 C C . ARG A 1 168 ? -4.893 25.550 34.039 1.00 46.69 168 ARG A C 1
ATOM 1259 O O . ARG A 1 168 ? -5.746 25.666 33.130 1.00 46.69 168 ARG A O 1
#

Sequence (168 aa):
MVSNGVAPVVAVSVALALGGCAGKPPPPPPPTLVVGSIEAAADLNPSISRRPSPLLVRVYELKSATAFNNADFVSLYQRDQAELGADLVAREEFMLAPGSSRPIERTLAPEVRFIGVLGAFRDLEHATWRSVLPVEPNRTQQVRIQAQGLRLAATVQVQPPQPQGKKR

InterPro domains:
  IPR017734 Type VI secretion system, lipoprotein SciN [PF12790] (37-148)
  IPR017734 Type VI secretion system, lipoprotein SciN [PTHR37625] (5-150)
  IPR017734 Type VI secretion system, lipoprotein SciN [TIGR03352] (9-148)
  IPR038706 Type VI secretion protein SciN-like superfamily [G3DSA:2.60.40.4150] (28-162)

Organism: NCBI:txid2728836

Foldseek 3Di:
DDDDDDDDDDDDDDDPPPPPPPDDPDDDFAFFKEKEKEWAALQFQADPVSHHDKKKKKKFFFLDCVLVVPDDPCCCVPPVCPSRPPGTDDMDIDIDGHGDMDIDIDGHDQSGFKIKMAIPHPCQVPAQGIEMDTTDGSFYKYKYWYGYNRYTYIDIDTDDDDPPPPPD

=== Feature glossary ===
The record interleaves many kinds of information about one protein. Here is each kind framed as the question it answers.

Q: What does the local fold look like, residue by residue?
A: A 3Di character summarizes, for each residue, the relative orientation of the Cα frame of its nearest spatial neighbor. Because it encodes fold topology rather than chemistry, 3Di alignments detect remote structural similarity that sequence alignment misses.

Q: Which residues are in helices, strands, or loops?
A: Secondary structure is the local, repeating backbone conformation. DSSP classifies it into eight states by reading the hydrogen-bond network: three helix types (H, G, I), two β types (E, B), two non-regular types (T, S), and unstructured coil (-).

Q: How big and how compact is the whole molecule?
A: Three whole-structure scalars: the radius of gyration (RMS distance of Cα from centroid, in Å), the count of Cα–Cα contacts (pairs closer than 8 Å and separated by more than four residues in sequence — i.e. tertiary, not local, contacts), and the bounding-box dimensions. Together they distinguish compact globular folds from extended fibres or disordered chains.

Q: How confident is the AlphaFold model at each residue?
A: For AlphaFold models, the B-factor field carries pLDDT — the model's own estimate of local accuracy on a 0–100 scale. Regions with pLDDT<50 should be treated as essentially unmodeled; they often correspond to intrinsically disordered segments.

Q: What family and function is it annotated with?
A: Functional annotations link the protein to curated databases. InterPro entries identify conserved domains and families by matching the sequence against member-database signatures (Pfam, PROSITE, CDD, …). Gene Ontology (GO) terms describe molecular function, biological process, and cellular component in a controlled vocabulary. CATH places the structure in a hierarchical fold classification (Class/Architecture/Topology/Homologous-superfamily). The organism is the source species.

Q: What known structures does this most resemble?
A: Nearest PDB neighbors are the top structural matches found by Foldseek when searching this structure against the entire Protein Data Bank. Each hit reports a TM-score (0 to 1; >0.5 almost always implies the same fold) and an E-value. These are *structural* homologs — they may share no detectable sequence similarity.

Q: Which residues are buried vs exposed?
A: Solvent-accessible surface area (SASA) is the area in Å² traced out by the centre of a 1.4 Å probe sphere (a water molecule) rolled over the protein's van der Waals surface (Shrake–Rupley / Lee–Richards construction). Buried residues have near-zero SASA; fully exposed residues can exceed 200 Å². The total SASA scales roughly with the number of surface residues.

Q: What are the backbone torsion angles?
A: φ (phi) and ψ (psi) are the two rotatable backbone dihedrals per residue: φ is the C(i-1)–N–Cα–C torsion, ψ is the N–Cα–C–N(i+1) torsion, both in degrees on (−180°, 180°]. α-helical residues cluster near (−60°, −45°); β-strand residues near (−120°, +130°). A Ramachandran plot is simply a scatter of (φ, ψ) for every residue.

Q: Are the domains correctly placed relative to each other?
A: Predicted aligned error is AlphaFold's pairwise confidence. Unlike pLDDT (per-residue), PAE is per-residue-pair and captures whether two parts of the structure are correctly placed relative to each other. Units are ångströms of expected positional error.

Q: What if only a Cα trace is available?
A: P-SEA three-state annotation labels each residue as helix, strand, or coil based purely on the geometry of the Cα trace. It serves as a fallback when the full backbone (and thus DSSP) is unavailable.

Q: What is the amino-acid chain?
A: This is the polypeptide sequence — one letter per residue, N-terminus first. Length ranges from a few dozen residues for small domains to over a thousand for large multi-domain proteins.

Q: What do the rendered images show?
A: The six renders are orthographic views along the three Cartesian axes in both directions. Representation (cartoon, sticks, or surface) and color scheme (sequence-rainbow or by-chain) vary across proteins so the training set covers all the common visualization conventions.

Q: What do the diagnostic plots show?
A: Plot images: a contact map (which residues are close in 3D, as an N×N binary image), a Ramachandran scatter (backbone torsion angles, revealing secondary-structure composition at a glance), and — for AlphaFold structures — a PAE heatmap (pairwise prediction confidence).

Q: How mobile is each atom in the crystal?
A: B-factor (Debye–Waller factor) reflects atomic displacement in the crystal lattice. It is an experimental observable (units Å²), not a prediction; low values mean the atom is pinned down, high values mean it moves or is heterogeneous across the crystal.

Q: Where is each backbone atom in 3D?
A: The mmCIF table is the protein's shape written out atom by atom. For each backbone N, Cα, C, and carbonyl O, it records an (x, y, z) coordinate triple in Å plus the residue type, chain letter, and residue number.